Protein AF-A0A383CDB6-F1 (afdb_monomer_lite)

Foldseek 3Di:
DDDDLVLQQVVLVVCVVVPNDPPVPRDDDPPPDDADPVNVVVSVVVVVVVVVVVVVVVVVVVVVVVVVVVVVVVVVVVVVVVVVVVVVVVVVVVVVVVVVVVVVVVVPDDD

pLDDT: mean 70.38, std 12.72, range [47.5, 95.5]

Structure (mmCIF, N/CA/C/O backbone):
data_AF-A0A383CDB6-F1
#
_entry.id   AF-A0A383CDB6-F1
#
loop_
_atom_site.group_PDB
_atom_site.id
_atom_site.type_symbol
_atom_site.label_atom_id
_atom_site.label_alt_id
_atom_site.label_comp_id
_atom_site.label_asym_id
_atom_site.label_entity_id
_atom_site.label_seq_id
_atom_site.pdbx_PDB_ins_code
_atom_site.Cartn_x
_atom_site.Cartn_y
_atom_site.Cartn_z
_atom_site.occupancy
_atom_site.B_iso_or_equiv
_atom_site.auth_seq_id
_atom_site.auth_comp_id
_atom_site.auth_asym_id
_atom_site.auth_atom_id
_atom_site.pdbx_PDB_model_num
ATOM 1 N N . PRO A 1 1 ? -22.465 -7.487 1.114 1.00 51.22 1 PRO A N 1
ATOM 2 C CA . PRO A 1 1 ? -22.715 -7.580 2.574 1.00 51.22 1 PRO A CA 1
ATOM 3 C C . PRO A 1 1 ? -22.928 -6.178 3.152 1.00 51.22 1 PRO A C 1
ATOM 5 O O . PRO A 1 1 ? -22.075 -5.325 2.937 1.00 51.22 1 PRO A O 1
ATOM 8 N N . GLU A 1 2 ? -24.057 -5.917 3.811 1.00 69.06 2 GLU A N 1
ATOM 9 C CA . GLU A 1 2 ? -24.310 -4.614 4.444 1.00 69.06 2 GLU A CA 1
ATOM 10 C C . GLU A 1 2 ? -23.686 -4.580 5.844 1.00 69.06 2 GLU A C 1
ATOM 12 O O . GLU A 1 2 ? -23.972 -5.430 6.690 1.00 69.06 2 GLU A O 1
ATOM 17 N N . LEU A 1 3 ? -22.796 -3.613 6.079 1.00 69.50 3 LEU A N 1
ATOM 18 C CA . LEU A 1 3 ? -22.170 -3.397 7.383 1.00 69.50 3 LEU A CA 1
ATOM 19 C C . LEU A 1 3 ? -23.121 -2.639 8.313 1.00 69.50 3 LEU A C 1
ATOM 21 O O . LEU A 1 3 ? -23.879 -1.767 7.889 1.00 69.50 3 LEU A O 1
ATOM 25 N N . ARG A 1 4 ? -23.051 -2.942 9.613 1.00 77.88 4 ARG A N 1
ATOM 26 C CA . ARG A 1 4 ? -23.850 -2.241 10.627 1.00 77.88 4 ARG A CA 1
ATOM 27 C C . ARG A 1 4 ? -23.462 -0.750 10.660 1.00 77.88 4 ARG A C 1
ATOM 29 O O . ARG A 1 4 ? -22.267 -0.462 10.692 1.00 77.88 4 ARG A O 1
ATOM 36 N N . PRO A 1 5 ? -24.414 0.197 10.779 1.00 71.88 5 PRO A N 1
ATOM 37 C CA . PRO A 1 5 ? -24.129 1.641 10.749 1.00 71.88 5 PRO A CA 1
ATOM 38 C C . PRO A 1 5 ? -23.047 2.107 11.735 1.00 71.88 5 PRO A C 1
ATOM 40 O O . PRO A 1 5 ? -22.245 2.977 11.417 1.00 71.88 5 PRO A O 1
ATOM 43 N N . ARG A 1 6 ? -22.972 1.476 12.916 1.00 70.00 6 ARG A N 1
ATOM 44 C CA . ARG A 1 6 ? -21.929 1.745 13.920 1.00 70.00 6 ARG A CA 1
ATOM 45 C C . ARG A 1 6 ? -20.517 1.385 13.437 1.00 70.00 6 ARG A C 1
ATOM 47 O O . ARG A 1 6 ? -19.584 2.135 13.683 1.00 70.00 6 ARG A O 1
ATOM 54 N N . VAL A 1 7 ? -20.376 0.276 12.707 1.00 74.25 7 VAL A N 1
ATOM 55 C CA . VAL A 1 7 ? -19.092 -0.181 12.149 1.00 74.25 7 VAL A CA 1
ATOM 56 C C . VAL A 1 7 ? -18.639 0.776 11.052 1.00 74.25 7 VAL A C 1
ATOM 58 O O . VAL A 1 7 ? -17.475 1.159 11.008 1.00 74.25 7 VAL A O 1
ATOM 61 N N . VAL A 1 8 ? -19.580 1.225 10.219 1.00 75.56 8 VAL A N 1
ATOM 62 C CA . VAL A 1 8 ? -19.322 2.199 9.151 1.00 75.56 8 VAL A CA 1
ATOM 63 C C . VAL A 1 8 ? -18.860 3.542 9.724 1.00 75.56 8 VAL A C 1
ATOM 65 O O . VAL A 1 8 ? -17.865 4.093 9.264 1.00 75.56 8 VAL A O 1
ATOM 68 N N . ALA A 1 9 ? -19.525 4.047 10.764 1.00 74.12 9 ALA A N 1
ATOM 69 C CA . ALA A 1 9 ? -19.147 5.306 11.399 1.00 74.12 9 ALA A CA 1
ATOM 70 C C . ALA A 1 9 ? -17.783 5.228 12.112 1.00 74.12 9 ALA A C 1
ATOM 72 O O . ALA A 1 9 ? -16.950 6.113 11.933 1.00 74.12 9 ALA A O 1
ATOM 73 N N . CYS A 1 10 ? -17.502 4.151 12.858 1.00 73.44 10 CYS A N 1
ATOM 74 C CA . CYS A 1 10 ? -16.189 3.948 13.483 1.00 73.44 10 CYS A CA 1
ATOM 75 C C . CYS A 1 10 ? -15.066 3.793 12.446 1.00 73.44 10 CYS A C 1
ATOM 77 O O . CYS A 1 10 ? -13.994 4.367 12.622 1.00 73.44 10 CYS A O 1
ATOM 79 N N . GLY A 1 11 ? -15.315 3.068 11.350 1.00 76.00 11 GLY A N 1
ATOM 80 C CA . GLY A 1 11 ? -14.379 2.968 10.228 1.00 76.00 11 GLY A CA 1
ATOM 81 C C . GLY A 1 11 ? -14.109 4.322 9.569 1.00 76.00 11 GLY A C 1
ATOM 82 O O . GLY A 1 11 ? -12.959 4.641 9.282 1.00 76.00 11 GLY A O 1
ATOM 83 N N . GLY A 1 12 ? -15.143 5.155 9.413 1.00 73.00 12 GLY A N 1
ATOM 84 C CA . GLY A 1 12 ? -15.005 6.522 8.911 1.00 73.00 12 GLY A CA 1
ATOM 85 C C . GLY A 1 12 ? -14.113 7.399 9.796 1.00 73.00 12 GLY A C 1
ATOM 86 O O . GLY A 1 12 ? -13.232 8.077 9.278 1.00 73.00 12 GLY A O 1
ATOM 87 N N . ILE A 1 13 ? -14.273 7.336 11.124 1.00 72.50 13 ILE A N 1
ATOM 88 C CA . ILE A 1 13 ? -13.428 8.087 12.074 1.00 72.50 13 ILE A CA 1
ATOM 89 C C . ILE A 1 13 ? -11.954 7.673 11.951 1.00 72.50 13 ILE A C 1
ATOM 91 O O . ILE A 1 13 ? -11.076 8.530 11.892 1.00 72.50 13 ILE A O 1
ATOM 95 N N . VAL A 1 14 ? -11.673 6.370 11.866 1.00 71.50 14 VAL A N 1
ATOM 96 C CA . VAL A 1 14 ? -10.298 5.864 11.702 1.00 71.50 14 VAL A CA 1
ATOM 97 C C . VAL A 1 14 ? -9.705 6.284 10.355 1.00 71.50 14 VAL A C 1
ATOM 99 O O . VAL A 1 14 ? -8.550 6.697 10.300 1.00 71.50 14 VAL A O 1
ATOM 102 N N . GLY A 1 15 ? -10.488 6.223 9.276 1.00 69.75 15 GLY A N 1
ATOM 103 C CA . GLY A 1 15 ? -10.048 6.668 7.952 1.00 69.75 15 GLY A CA 1
ATOM 104 C C . GLY A 1 15 ? -9.689 8.156 7.902 1.00 69.75 15 GLY A C 1
ATOM 105 O O . GLY A 1 15 ? -8.774 8.529 7.175 1.00 69.75 15 GLY A O 1
ATOM 106 N N . VAL A 1 16 ? -10.348 8.998 8.704 1.00 70.81 16 VAL A N 1
ATOM 107 C CA . VAL A 1 16 ? -9.981 10.416 8.854 1.00 70.81 16 VAL A CA 1
ATOM 108 C C . VAL A 1 16 ? -8.671 10.595 9.605 1.00 70.81 16 VAL A C 1
ATOM 110 O O . VAL A 1 16 ? -7.818 11.351 9.150 1.00 70.81 16 VAL A O 1
ATOM 113 N N . GLU A 1 17 ? -8.490 9.895 10.725 1.00 65.44 17 GLU A N 1
ATOM 114 C CA . GLU A 1 17 ? -7.274 10.013 11.541 1.00 65.44 17 GLU A CA 1
ATOM 115 C C . GLU A 1 17 ? -6.020 9.560 10.776 1.00 65.44 17 GLU A C 1
ATOM 117 O O . GLU A 1 17 ? -4.937 10.111 10.946 1.00 65.44 17 GLU A O 1
ATOM 122 N N . LEU A 1 18 ? -6.177 8.581 9.883 1.00 73.25 18 LEU A N 1
ATOM 123 C CA . LEU A 1 18 ? -5.114 8.089 9.008 1.00 73.25 18 LEU A CA 1
ATOM 124 C C . LEU A 1 18 ? -4.935 8.924 7.723 1.00 73.25 18 LEU A C 1
ATOM 126 O O . LEU A 1 18 ? -4.045 8.632 6.930 1.00 73.25 18 LEU A O 1
ATOM 130 N N . GLY A 1 19 ? -5.760 9.953 7.504 1.00 70.25 19 GLY A N 1
ATOM 131 C CA . GLY A 1 19 ? -5.657 10.862 6.357 1.00 70.25 19 GLY A CA 1
ATOM 132 C C . GLY A 1 19 ? -6.264 10.350 5.044 1.00 70.25 19 GLY A C 1
ATOM 133 O O . GLY A 1 19 ? -6.118 11.009 4.018 1.00 70.25 19 GLY A O 1
ATOM 134 N N . PHE A 1 20 ? -6.972 9.217 5.056 1.00 70.56 20 PHE A N 1
ATOM 135 C CA . PHE A 1 20 ? -7.632 8.646 3.873 1.00 70.56 20 PHE A CA 1
ATOM 136 C C . PHE A 1 20 ? -8.988 9.292 3.555 1.00 70.56 20 PHE A C 1
ATOM 138 O O . PHE A 1 20 ? -9.474 9.191 2.430 1.00 70.56 20 PHE A O 1
ATOM 145 N N . LEU A 1 21 ? -9.620 9.936 4.539 1.00 66.62 21 LEU A N 1
ATOM 146 C CA . LEU A 1 21 ? -10.928 10.583 4.414 1.00 66.62 21 LEU A CA 1
ATOM 147 C C . LEU A 1 21 ? -10.892 11.992 5.010 1.00 66.62 21 LEU A C 1
ATOM 149 O O . LEU A 1 21 ? -10.146 12.268 5.948 1.00 66.62 21 LEU A O 1
ATOM 153 N N . SER A 1 22 ? -11.731 12.899 4.504 1.00 65.25 22 SER A N 1
ATOM 154 C CA . SER A 1 22 ? -11.916 14.205 5.137 1.00 65.25 22 SER A CA 1
ATOM 155 C C . SER A 1 22 ? -12.941 14.096 6.277 1.00 65.25 22 SER A C 1
ATOM 157 O O . SER A 1 22 ? -13.923 13.369 6.130 1.00 65.25 22 SER A O 1
ATOM 159 N N . PRO A 1 23 ? -12.803 14.848 7.388 1.00 60.47 23 PRO A N 1
ATOM 160 C CA . PRO A 1 23 ? -13.759 14.819 8.505 1.00 60.47 23 PRO A CA 1
ATOM 161 C C . PRO A 1 23 ? -15.230 15.030 8.110 1.00 60.47 23 PRO A C 1
ATOM 163 O O . PRO A 1 23 ? -16.134 14.541 8.780 1.00 60.47 23 PRO A O 1
ATOM 166 N N . LYS A 1 24 ? -15.472 15.746 7.007 1.00 70.75 24 LYS A N 1
ATOM 167 C CA . LYS A 1 24 ? -16.799 16.002 6.420 1.00 70.75 24 LYS A CA 1
ATOM 168 C C . LYS A 1 24 ? -17.428 14.789 5.721 1.00 70.75 24 LYS A C 1
ATOM 170 O O . LYS A 1 24 ? -18.633 14.795 5.497 1.00 70.75 24 LYS A O 1
ATOM 175 N N . ASP A 1 25 ? -16.625 13.782 5.384 1.00 67.88 25 ASP A N 1
ATOM 176 C CA . ASP A 1 25 ? -17.043 12.588 4.643 1.00 67.88 25 ASP A CA 1
ATOM 177 C C . ASP A 1 25 ? -17.384 11.420 5.589 1.00 67.88 25 ASP A C 1
ATOM 179 O O . ASP A 1 25 ? -17.843 10.366 5.146 1.00 67.88 25 ASP A O 1
ATOM 183 N N . VAL A 1 26 ? -17.192 11.597 6.904 1.00 63.53 26 VAL A N 1
ATOM 184 C CA . VAL A 1 26 ? -17.545 10.588 7.910 1.00 63.53 26 VAL A CA 1
ATOM 185 C C . VAL A 1 26 ? -19.052 10.591 8.135 1.00 63.53 26 VAL A C 1
ATOM 187 O O . VAL A 1 26 ? -19.612 11.621 8.524 1.00 63.53 26 VAL A O 1
ATOM 190 N N . PRO A 1 27 ? -19.729 9.444 7.963 1.00 63.28 27 PRO A N 1
ATOM 191 C CA . PRO A 1 27 ? -21.141 9.355 8.272 1.00 63.28 27 PRO A CA 1
ATOM 192 C C . PRO A 1 27 ? -21.360 9.582 9.778 1.00 63.28 27 PRO A C 1
ATOM 194 O O . PRO A 1 27 ? -20.719 8.917 10.599 1.00 63.28 27 PRO A O 1
ATOM 197 N N . PRO A 1 28 ? -22.256 10.508 10.164 1.00 59.47 28 PRO A N 1
ATOM 198 C CA . PRO A 1 28 ? -22.500 10.817 11.564 1.00 59.47 28 PRO A CA 1
ATOM 199 C C . PRO A 1 28 ? -23.061 9.598 12.300 1.00 59.47 28 PRO A C 1
ATOM 201 O O . PRO A 1 28 ? -23.921 8.877 11.787 1.00 59.47 28 PRO A O 1
ATOM 204 N N . LEU A 1 29 ? -22.587 9.384 13.530 1.00 61.00 29 LEU A N 1
ATOM 205 C CA . LEU A 1 29 ? -23.152 8.370 14.413 1.00 61.00 29 LEU A CA 1
ATOM 206 C C . LEU A 1 29 ? -24.622 8.717 14.705 1.00 61.00 29 LEU A C 1
ATOM 208 O O . LEU A 1 29 ? -24.906 9.854 15.093 1.00 61.00 29 LEU A O 1
ATOM 212 N N . PRO A 1 30 ? -25.560 7.764 14.563 1.00 59.31 30 PRO A N 1
ATOM 213 C CA . PRO A 1 30 ? -26.941 7.983 14.968 1.00 59.31 30 PRO A CA 1
ATOM 214 C C . PRO A 1 30 ? -27.001 8.373 16.450 1.00 59.31 30 PRO A C 1
ATOM 216 O O . PRO A 1 30 ? -26.416 7.696 17.302 1.00 59.31 30 PRO A O 1
ATOM 219 N N . SER A 1 31 ? -27.710 9.454 16.773 1.00 51.69 31 SER A N 1
ATOM 220 C CA . SER A 1 31 ? -27.956 9.857 18.158 1.00 51.69 31 SER A CA 1
ATOM 221 C C . SER A 1 31 ? -28.721 8.745 18.891 1.00 51.69 31 SER A C 1
ATOM 223 O O . SER A 1 31 ? -29.815 8.363 18.486 1.00 51.69 31 SER A O 1
ATOM 225 N N . GLY A 1 32 ? -28.131 8.193 19.958 1.00 57.09 32 GLY A N 1
ATOM 226 C CA . GLY A 1 32 ? -28.743 7.129 20.771 1.00 57.09 32 GLY A CA 1
ATOM 227 C C . GLY A 1 32 ? -27.939 5.829 20.900 1.00 57.09 32 GLY A C 1
ATOM 228 O O . GLY A 1 32 ? -28.408 4.897 21.545 1.00 57.09 32 GLY A O 1
ATOM 229 N N . VAL A 1 33 ? -26.733 5.740 20.331 1.00 56.34 33 VAL A N 1
ATOM 230 C CA . VAL A 1 33 ? -25.857 4.571 20.520 1.00 56.34 33 VAL A CA 1
ATOM 231 C C . VAL A 1 33 ? -25.038 4.730 21.809 1.00 56.34 33 VAL A C 1
ATOM 233 O O . VAL A 1 33 ? -23.986 5.361 21.809 1.00 56.34 33 VAL A O 1
ATOM 236 N N . SER A 1 34 ? -25.515 4.152 22.913 1.00 54.81 34 SER A N 1
ATOM 237 C CA . SER A 1 34 ? -24.689 3.8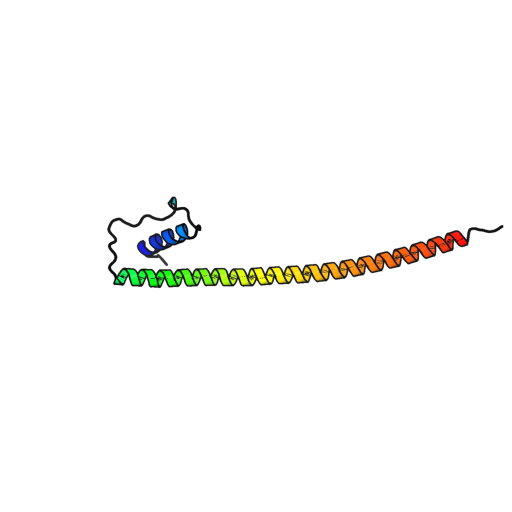46 24.089 1.00 54.81 34 SER A CA 1
ATOM 238 C C . SER A 1 34 ? -24.145 2.425 23.942 1.00 54.81 34 SER A C 1
ATOM 240 O O . SER A 1 34 ? -24.941 1.490 23.877 1.00 54.81 34 SER A O 1
ATOM 242 N N . LEU A 1 35 ? -22.826 2.255 23.859 1.00 55.53 35 LEU A N 1
ATOM 243 C CA . LEU A 1 35 ? -22.196 0.932 23.779 1.00 55.53 35 LEU A CA 1
ATOM 244 C C . LEU A 1 35 ? -21.900 0.416 25.192 1.00 55.53 35 LEU A C 1
ATOM 246 O O . LEU A 1 35 ? -21.312 1.145 25.991 1.00 55.53 35 LEU A O 1
ATOM 250 N N . SER A 1 36 ? -22.278 -0.826 25.504 1.00 59.53 36 SER A N 1
ATOM 251 C CA . SER A 1 36 ? -21.784 -1.507 26.711 1.00 59.53 36 SER A CA 1
ATOM 252 C C . SER A 1 36 ? -20.314 -1.919 26.547 1.00 59.53 36 SER A C 1
ATOM 254 O O . SER A 1 36 ? -19.842 -2.069 25.423 1.00 59.53 36 SER A O 1
ATOM 256 N N . GLU A 1 37 ? -19.582 -2.158 27.643 1.00 51.22 37 GLU A N 1
ATOM 257 C CA . GLU A 1 37 ? -18.168 -2.604 27.596 1.00 51.22 37 GLU A CA 1
ATOM 258 C C . GLU A 1 37 ? -17.951 -3.809 26.663 1.00 51.22 37 GLU A C 1
ATOM 260 O O . GLU A 1 37 ? -17.035 -3.825 25.847 1.00 51.22 37 GLU A O 1
ATOM 265 N N . THR A 1 38 ? -18.868 -4.775 26.688 1.00 58.09 38 THR A N 1
ATOM 266 C CA . THR A 1 38 ? -18.862 -5.938 25.790 1.00 58.09 38 THR A CA 1
ATOM 267 C C . THR A 1 38 ? -19.062 -5.593 24.312 1.00 58.09 38 THR A C 1
ATOM 269 O O . THR A 1 38 ? -18.492 -6.251 23.442 1.00 58.09 38 THR A O 1
ATOM 272 N N . GLU A 1 39 ? -19.862 -4.575 23.995 1.00 55.28 39 GLU A N 1
ATOM 273 C CA . GLU A 1 39 ? -20.032 -4.110 22.616 1.00 55.28 39 GLU A CA 1
ATOM 274 C C . GLU A 1 39 ? -18.806 -3.327 22.134 1.00 55.28 39 GLU A C 1
ATOM 276 O O . GLU A 1 39 ? -18.476 -3.386 20.950 1.00 55.28 39 GLU A O 1
ATOM 281 N N . ILE A 1 40 ? -18.108 -2.637 23.041 1.00 55.66 40 ILE A N 1
ATOM 282 C CA . ILE A 1 40 ? -16.846 -1.948 22.746 1.00 55.66 40 ILE A CA 1
ATOM 283 C C . ILE A 1 40 ? -15.776 -2.970 22.355 1.00 55.66 40 ILE A C 1
ATOM 285 O O . ILE A 1 40 ? -15.133 -2.809 21.318 1.00 55.66 40 ILE A O 1
ATOM 289 N N . ASP A 1 41 ? -15.633 -4.058 23.111 1.00 57.09 41 ASP A N 1
ATOM 290 C CA . ASP A 1 41 ? -14.653 -5.107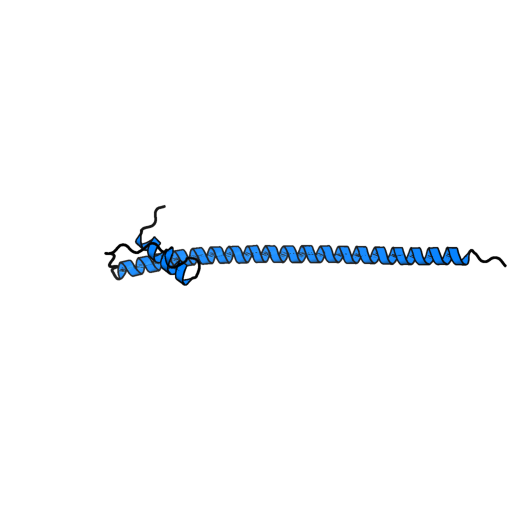 22.810 1.00 57.09 41 ASP A CA 1
ATOM 291 C C . ASP A 1 41 ? -14.906 -5.784 21.456 1.00 57.09 41 ASP A C 1
ATOM 293 O O . ASP A 1 41 ? -13.964 -6.042 20.699 1.00 57.09 41 ASP A O 1
ATOM 297 N N . ALA A 1 42 ? -16.175 -6.015 21.105 1.00 67.12 42 ALA A N 1
ATOM 298 C CA . ALA A 1 42 ? -16.553 -6.547 19.797 1.00 67.12 42 ALA A CA 1
ATOM 299 C C . ALA A 1 42 ? -16.164 -5.589 18.658 1.00 67.12 42 ALA A C 1
ATOM 301 O O . ALA A 1 42 ? -15.582 -6.011 17.657 1.00 67.12 42 ALA A O 1
ATOM 302 N N . VAL A 1 43 ? -16.402 -4.286 18.838 1.00 63.34 43 VAL A N 1
ATOM 303 C CA . VAL A 1 43 ? -16.008 -3.252 17.869 1.00 63.34 43 VAL A CA 1
ATOM 304 C C . VAL A 1 43 ? -14.485 -3.175 17.732 1.00 63.34 43 VAL A C 1
ATOM 306 O O . VAL A 1 43 ? -13.971 -3.088 16.618 1.00 63.34 43 VAL A O 1
ATOM 309 N N . VAL A 1 44 ? -13.739 -3.269 18.835 1.00 69.25 44 VAL A N 1
ATOM 310 C CA . VAL A 1 44 ? -12.268 -3.284 18.816 1.00 69.25 44 VAL A CA 1
ATOM 311 C C . VAL A 1 44 ? -11.732 -4.527 18.098 1.00 69.25 44 VAL A C 1
ATOM 313 O O . VAL A 1 44 ? -10.766 -4.429 17.338 1.00 69.25 44 VAL A O 1
ATOM 316 N N . ALA A 1 45 ? -12.341 -5.696 18.297 1.00 70.06 45 ALA A N 1
ATOM 317 C CA . ALA A 1 45 ? -11.952 -6.931 17.617 1.00 70.06 45 ALA A CA 1
ATOM 318 C C . ALA A 1 45 ? -12.192 -6.866 16.097 1.00 70.06 45 ALA A C 1
ATOM 320 O O . ALA A 1 45 ? -11.322 -7.265 15.312 1.00 70.06 45 ALA A O 1
ATOM 321 N N . GLU A 1 46 ? -13.330 -6.314 15.673 1.00 70.94 46 GLU A N 1
ATOM 322 C CA . GLU A 1 46 ? -13.642 -6.086 14.260 1.00 70.94 46 GLU A CA 1
ATOM 323 C C . GLU A 1 46 ? -12.696 -5.049 13.640 1.00 70.94 46 GLU A C 1
ATOM 325 O O . GLU A 1 46 ? -12.088 -5.325 12.605 1.00 70.94 46 GLU A O 1
ATOM 330 N N . LEU A 1 47 ? -12.448 -3.917 14.311 1.00 66.25 47 LEU A N 1
ATOM 331 C CA . LEU A 1 47 ? -11.486 -2.904 13.855 1.00 66.25 47 LEU A CA 1
ATOM 332 C C . LEU A 1 47 ? -10.072 -3.478 13.702 1.00 66.25 47 LEU A C 1
ATOM 334 O O . LEU A 1 47 ? -9.413 -3.232 12.696 1.00 66.25 47 LEU A O 1
ATOM 338 N N . ARG A 1 48 ? -9.606 -4.305 14.645 1.00 70.12 48 ARG A N 1
ATOM 339 C CA . ARG A 1 48 ? -8.306 -4.995 14.536 1.00 70.12 48 ARG A CA 1
ATOM 340 C C . ARG A 1 48 ? -8.244 -5.970 13.364 1.00 70.12 48 ARG A C 1
ATOM 342 O O . ARG A 1 48 ? -7.158 -6.249 12.859 1.00 70.12 48 ARG A O 1
ATOM 349 N N . THR A 1 49 ? -9.379 -6.528 12.960 1.00 71.62 49 THR A N 1
ATOM 350 C CA . THR A 1 49 ? -9.470 -7.415 11.797 1.00 71.62 49 THR A CA 1
ATOM 351 C C . THR A 1 49 ? -9.387 -6.610 10.508 1.00 71.62 49 THR A C 1
ATOM 353 O O . THR A 1 49 ? -8.569 -6.940 9.655 1.00 71.62 49 THR A O 1
ATOM 356 N N . VAL A 1 50 ? -10.125 -5.501 10.424 1.00 68.06 50 VAL A N 1
ATOM 357 C CA . VAL A 1 50 ? -10.072 -4.569 9.290 1.00 68.06 50 VAL A CA 1
ATOM 358 C C . VAL A 1 50 ? -8.659 -4.004 9.121 1.00 68.06 50 VAL A C 1
ATOM 360 O O . VAL A 1 50 ? -8.077 -4.137 8.053 1.00 68.06 50 VAL A O 1
ATOM 363 N N . VAL A 1 51 ? -8.034 -3.491 10.185 1.00 70.31 51 VAL A N 1
ATOM 364 C CA . VAL A 1 51 ? -6.650 -2.978 10.136 1.00 70.31 51 VAL A CA 1
ATOM 365 C C . VAL A 1 51 ? -5.655 -4.045 9.668 1.00 70.31 51 VAL A C 1
ATOM 367 O O . VAL A 1 51 ? -4.721 -3.734 8.935 1.00 70.31 51 VAL A O 1
ATOM 370 N N . ARG A 1 52 ? -5.836 -5.313 10.062 1.00 70.06 52 ARG A N 1
ATOM 371 C CA . ARG A 1 52 ? -4.985 -6.413 9.579 1.00 70.06 52 ARG A CA 1
ATOM 372 C C . ARG A 1 52 ? -5.149 -6.668 8.089 1.00 70.06 52 ARG A C 1
ATOM 374 O O . ARG A 1 52 ? -4.153 -6.931 7.431 1.00 70.06 52 ARG A O 1
ATOM 381 N N . GLN A 1 53 ? -6.377 -6.601 7.585 1.00 68.88 53 GLN A N 1
ATOM 382 C CA . GLN A 1 53 ? -6.655 -6.776 6.163 1.00 68.88 53 GLN A CA 1
ATOM 383 C C . GLN A 1 53 ? -6.041 -5.640 5.342 1.00 68.88 53 GLN A C 1
ATOM 385 O O . GLN A 1 53 ? -5.401 -5.924 4.341 1.00 68.88 53 GLN A O 1
ATOM 390 N N . PHE A 1 54 ? -6.134 -4.390 5.806 1.00 63.44 54 PHE A N 1
ATOM 391 C CA . PHE A 1 54 ? -5.478 -3.251 5.150 1.00 63.44 54 PHE A CA 1
ATOM 392 C C . PHE A 1 54 ? -3.950 -3.389 5.129 1.00 63.44 54 PHE A C 1
ATOM 394 O O . PHE A 1 54 ? -3.355 -3.325 4.064 1.00 63.44 54 PHE A O 1
ATOM 401 N N . LYS A 1 55 ? -3.317 -3.735 6.259 1.00 62.66 55 LYS A N 1
ATOM 402 C CA . LYS A 1 55 ? -1.862 -3.986 6.298 1.00 62.66 55 LYS A CA 1
ATOM 403 C C . LYS A 1 55 ? -1.404 -5.138 5.401 1.00 62.66 55 LYS A C 1
ATOM 405 O O . LYS A 1 55 ? -0.261 -5.156 4.966 1.00 62.66 55 LYS A O 1
ATOM 410 N N . GLN A 1 56 ? -2.257 -6.138 5.184 1.00 59.25 56 GLN A N 1
ATOM 411 C CA . GLN A 1 56 ? -1.959 -7.234 4.262 1.00 59.25 56 GLN A CA 1
ATOM 412 C C . GLN A 1 56 ? -2.061 -6.806 2.797 1.00 59.25 56 GLN A C 1
ATOM 414 O O . GLN A 1 56 ? -1.364 -7.384 1.972 1.00 59.25 56 GLN A O 1
ATOM 419 N N . VAL A 1 57 ? -2.902 -5.817 2.486 1.00 56.38 57 VAL A N 1
ATOM 420 C CA . VAL A 1 57 ? -2.964 -5.200 1.156 1.00 56.38 57 VAL A CA 1
ATOM 421 C C . VAL A 1 57 ? -1.718 -4.343 0.924 1.00 56.38 57 VAL A C 1
ATOM 423 O O . VAL A 1 57 ? -1.061 -4.544 -0.089 1.00 56.38 57 VAL A O 1
ATOM 426 N N . ASP A 1 58 ? -1.320 -3.512 1.892 1.00 53.81 58 ASP A N 1
ATOM 427 C CA . ASP A 1 58 ? -0.100 -2.689 1.790 1.00 53.81 58 ASP A CA 1
ATOM 428 C C . ASP A 1 58 ? 1.167 -3.555 1.645 1.00 53.81 58 ASP A C 1
ATOM 430 O O . ASP A 1 58 ? 2.030 -3.283 0.820 1.00 53.81 58 ASP A O 1
ATOM 434 N N . ALA A 1 59 ? 1.256 -4.663 2.392 1.00 54.38 59 ALA A N 1
ATOM 435 C CA . ALA A 1 59 ? 2.373 -5.602 2.279 1.00 54.38 59 ALA A CA 1
ATOM 436 C C . ALA A 1 59 ? 2.392 -6.380 0.950 1.00 54.38 59 ALA A C 1
ATOM 438 O O . ALA A 1 59 ? 3.436 -6.905 0.575 1.00 54.38 59 ALA A O 1
ATOM 439 N N . PHE A 1 60 ? 1.252 -6.509 0.266 1.00 52.69 60 PHE A N 1
ATOM 440 C CA . PHE A 1 60 ? 1.188 -7.106 -1.069 1.00 52.69 60 PHE A CA 1
ATOM 441 C C . PHE A 1 60 ? 1.641 -6.094 -2.133 1.00 52.69 60 PHE A C 1
ATOM 443 O O . PHE A 1 60 ? 2.391 -6.464 -3.035 1.00 52.69 60 PHE A O 1
ATOM 450 N N . ASP A 1 61 ? 1.259 -4.825 -1.974 1.00 54.47 61 ASP A N 1
ATOM 451 C CA . ASP A 1 61 ? 1.635 -3.717 -2.861 1.00 54.47 61 ASP A CA 1
ATOM 452 C C . ASP A 1 61 ? 3.145 -3.428 -2.792 1.00 54.47 61 ASP A C 1
ATOM 454 O O . ASP A 1 61 ? 3.825 -3.466 -3.813 1.00 54.47 61 ASP A O 1
ATOM 458 N N . GLU A 1 62 ? 3.719 -3.329 -1.584 1.00 55.47 62 GLU A N 1
ATOM 459 C CA . GLU A 1 62 ? 5.171 -3.157 -1.391 1.00 55.47 62 GLU A CA 1
ATOM 460 C C . GLU A 1 62 ? 5.990 -4.301 -2.021 1.00 55.47 62 GLU A C 1
ATOM 462 O O . GLU A 1 62 ? 7.101 -4.086 -2.506 1.00 55.47 62 GLU A O 1
ATOM 467 N N . THR A 1 63 ? 5.469 -5.535 -2.033 1.00 59.03 63 THR A N 1
ATOM 468 C CA . THR A 1 63 ? 6.183 -6.678 -2.630 1.00 59.03 63 THR A CA 1
ATOM 469 C C . THR A 1 63 ? 6.128 -6.719 -4.151 1.00 59.03 63 THR A C 1
ATOM 471 O O . THR A 1 63 ? 7.059 -7.239 -4.772 1.00 59.03 63 THR A O 1
ATOM 474 N N . GLU A 1 64 ? 5.059 -6.204 -4.754 1.00 58.31 64 GLU A N 1
ATOM 475 C CA . GLU A 1 64 ? 4.925 -6.148 -6.208 1.00 58.31 64 GLU A CA 1
ATOM 476 C C . GLU A 1 64 ? 5.631 -4.905 -6.768 1.00 58.31 64 GLU A C 1
ATOM 478 O O . GLU A 1 64 ? 6.373 -5.049 -7.738 1.00 58.31 64 GLU A O 1
ATOM 483 N N . GLU A 1 65 ? 5.558 -3.749 -6.095 1.00 58.19 65 GLU A N 1
ATOM 484 C CA . GLU A 1 65 ? 6.371 -2.567 -6.426 1.00 58.19 65 GLU A CA 1
ATOM 485 C C . GLU A 1 65 ? 7.873 -2.882 -6.335 1.00 58.19 65 GLU A C 1
ATOM 487 O O . GLU A 1 65 ? 8.623 -2.618 -7.274 1.00 58.19 65 GLU A O 1
ATOM 492 N N . ALA A 1 66 ? 8.325 -3.552 -5.266 1.00 59.38 66 ALA A N 1
ATOM 493 C CA . ALA A 1 66 ? 9.729 -3.948 -5.131 1.00 59.38 66 ALA A CA 1
ATOM 494 C C . ALA A 1 66 ? 10.185 -4.942 -6.217 1.00 59.38 66 ALA A C 1
ATOM 496 O O . ALA A 1 66 ? 11.343 -4.925 -6.638 1.00 59.38 66 ALA A O 1
ATOM 497 N N . LYS A 1 67 ? 9.297 -5.821 -6.696 1.00 58.38 67 LYS A N 1
ATOM 498 C CA . LYS A 1 67 ? 9.584 -6.709 -7.835 1.00 58.38 67 LYS A CA 1
ATOM 499 C C . LYS A 1 67 ? 9.662 -5.948 -9.151 1.00 58.38 67 LYS A C 1
ATOM 501 O O . LYS A 1 67 ? 10.516 -6.269 -9.977 1.00 58.38 67 LYS A O 1
ATOM 506 N N . GLU A 1 68 ? 8.771 -4.986 -9.360 1.00 59.56 68 GLU A N 1
ATOM 507 C CA . GLU A 1 68 ? 8.745 -4.172 -10.570 1.00 59.56 68 GLU A CA 1
ATOM 508 C C . GLU A 1 68 ? 9.997 -3.286 -10.654 1.00 59.56 68 GLU A C 1
ATOM 510 O O . GLU A 1 68 ? 10.662 -3.269 -11.691 1.00 59.56 68 GLU A O 1
ATOM 515 N N . GLU A 1 69 ? 10.416 -2.669 -9.545 1.00 59.12 69 GLU A N 1
ATOM 516 C CA . GLU A 1 69 ? 11.680 -1.926 -9.458 1.00 59.12 69 GLU A CA 1
ATOM 517 C C . GLU A 1 69 ? 12.907 -2.805 -9.753 1.00 59.12 69 GLU A C 1
ATOM 519 O O . GLU A 1 69 ? 13.796 -2.396 -10.506 1.00 59.12 69 GLU A O 1
ATOM 524 N N . LEU A 1 70 ? 12.955 -4.031 -9.214 1.00 63.56 70 LEU A N 1
ATOM 525 C CA . LEU A 1 70 ? 14.040 -4.980 -9.494 1.00 63.56 70 LEU A CA 1
ATOM 526 C C . LEU A 1 70 ? 14.106 -5.358 -10.981 1.00 63.56 70 LEU A C 1
ATOM 528 O O . LEU A 1 70 ? 15.196 -5.401 -11.554 1.00 63.56 70 LEU A O 1
ATOM 532 N N . HIS A 1 71 ? 12.956 -5.581 -11.620 1.00 63.50 71 HIS A N 1
ATOM 533 C CA . HIS A 1 71 ? 12.878 -5.926 -13.040 1.00 63.50 71 HIS A CA 1
ATOM 534 C C . HIS A 1 71 ? 13.289 -4.755 -13.951 1.00 63.50 71 HIS A C 1
ATOM 536 O O . HIS A 1 71 ? 13.978 -4.953 -14.954 1.00 63.50 71 HIS A O 1
ATOM 542 N N . ILE A 1 72 ? 12.939 -3.517 -13.583 1.00 69.56 72 ILE A N 1
ATOM 543 C CA . ILE A 1 72 ? 13.404 -2.311 -14.285 1.00 69.56 72 ILE A CA 1
ATOM 544 C C . ILE A 1 72 ? 14.929 -2.175 -14.160 1.00 69.56 72 ILE A C 1
ATOM 546 O O . ILE A 1 72 ? 15.600 -1.882 -15.150 1.00 69.56 72 ILE A O 1
ATOM 550 N N . GLY A 1 73 ? 15.492 -2.425 -12.974 1.00 70.69 73 GLY A N 1
ATOM 551 C CA . GLY A 1 73 ? 16.938 -2.387 -12.742 1.00 70.69 73 GLY A CA 1
ATOM 552 C C . GLY A 1 73 ? 17.721 -3.374 -13.614 1.00 70.69 73 GLY A C 1
ATOM 553 O O . GLY A 1 73 ? 18.737 -2.996 -14.201 1.00 70.69 73 GLY A O 1
ATOM 554 N N . GLU A 1 74 ? 17.228 -4.608 -13.749 1.00 68.06 74 GLU A N 1
ATOM 555 C CA . GLU A 1 74 ? 17.809 -5.638 -14.622 1.00 68.06 74 GLU A CA 1
ATOM 556 C C . GLU A 1 74 ? 17.739 -5.227 -16.102 1.00 68.06 74 GLU A C 1
ATOM 558 O O . GLU A 1 74 ? 18.761 -5.200 -16.787 1.00 68.06 74 GLU A O 1
ATOM 563 N N . SER A 1 75 ? 16.573 -4.770 -16.574 1.00 76.06 75 SER A N 1
ATOM 564 C CA . SER A 1 75 ? 16.410 -4.316 -17.961 1.00 76.06 75 SER A CA 1
ATOM 565 C C . SER A 1 75 ? 17.308 -3.121 -18.313 1.00 76.06 75 SER A C 1
ATOM 567 O O . SER A 1 75 ? 17.794 -3.030 -19.443 1.00 76.06 75 SER A O 1
ATOM 569 N N . VAL A 1 76 ? 17.539 -2.201 -17.371 1.00 80.75 76 VAL A N 1
ATOM 570 C CA . VAL A 1 76 ? 18.441 -1.054 -17.565 1.00 80.75 76 VAL A CA 1
ATOM 571 C C . VAL A 1 76 ? 19.906 -1.499 -17.599 1.00 80.75 76 VAL A C 1
ATOM 573 O O . VAL A 1 76 ? 20.683 -0.962 -18.393 1.00 80.75 76 VAL A O 1
ATOM 576 N N . ALA A 1 77 ? 20.296 -2.474 -16.775 1.00 80.19 77 ALA A N 1
ATOM 577 C CA . ALA A 1 77 ? 21.650 -3.023 -16.774 1.00 80.19 77 ALA A CA 1
ATOM 578 C C . ALA A 1 77 ? 21.984 -3.714 -18.107 1.00 80.19 77 ALA A C 1
ATOM 580 O O . ALA A 1 77 ? 23.031 -3.424 -18.693 1.00 80.19 77 ALA A O 1
ATOM 581 N N . ASP A 1 78 ? 21.065 -4.531 -18.624 1.00 83.62 78 ASP A N 1
ATOM 582 C CA . ASP A 1 78 ? 21.217 -5.222 -19.908 1.00 83.62 78 ASP A CA 1
ATOM 583 C C . ASP A 1 78 ? 21.297 -4.234 -21.080 1.00 83.62 78 ASP A C 1
ATOM 585 O O . ASP A 1 78 ? 22.207 -4.304 -21.913 1.00 83.62 78 ASP A O 1
ATOM 589 N N . ALA A 1 79 ? 20.404 -3.238 -21.109 1.00 87.06 79 ALA A N 1
ATOM 590 C CA . ALA A 1 79 ? 20.414 -2.200 -22.138 1.00 87.06 79 ALA A CA 1
ATOM 591 C C . ALA A 1 79 ? 21.719 -1.380 -22.132 1.00 87.06 79 A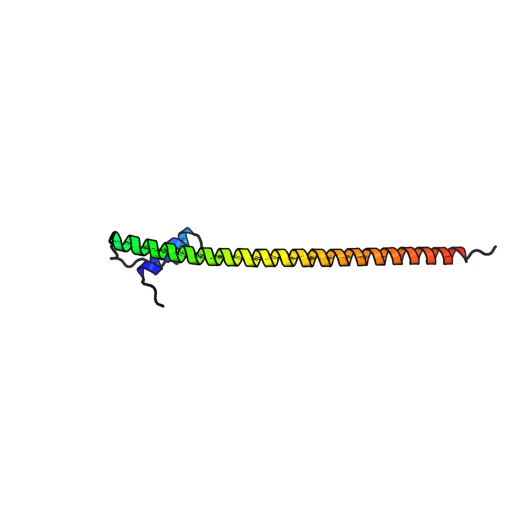LA A C 1
ATOM 593 O O . ALA A 1 79 ? 22.230 -0.995 -23.188 1.00 87.06 79 ALA A O 1
ATOM 594 N N . ASN A 1 80 ? 22.287 -1.119 -20.952 1.00 89.38 80 ASN A N 1
ATOM 595 C CA . ASN A 1 80 ? 23.571 -0.439 -20.821 1.00 89.38 80 ASN A CA 1
ATOM 596 C C . ASN A 1 80 ? 24.734 -1.307 -21.331 1.00 89.38 80 ASN A C 1
ATOM 598 O O . ASN A 1 80 ? 25.626 -0.798 -22.015 1.00 89.38 80 ASN A O 1
ATOM 602 N N . GLU A 1 81 ? 24.728 -2.613 -21.056 1.00 89.88 81 GLU A N 1
ATOM 603 C CA . GLU A 1 81 ? 25.757 -3.523 -21.566 1.00 89.88 81 GLU A CA 1
ATOM 604 C C . GLU A 1 81 ? 25.743 -3.589 -23.103 1.00 89.88 81 GLU A C 1
ATOM 606 O O . GLU A 1 81 ? 26.795 -3.501 -23.750 1.00 89.88 81 GLU A O 1
ATOM 611 N N . ASP A 1 82 ? 24.557 -3.642 -23.708 1.00 88.00 82 ASP A N 1
ATOM 612 C CA . ASP A 1 82 ? 24.397 -3.606 -25.163 1.00 88.00 82 ASP A CA 1
ATOM 613 C C . ASP A 1 82 ? 24.867 -2.285 -25.777 1.00 88.00 82 ASP A C 1
ATOM 615 O O . ASP A 1 82 ? 25.534 -2.283 -26.821 1.00 88.00 82 ASP A O 1
ATOM 619 N N . LEU A 1 83 ? 24.619 -1.162 -25.101 1.00 91.00 83 LEU A N 1
ATOM 620 C CA . LEU A 1 83 ? 25.116 0.147 -25.516 1.00 91.00 83 LEU A CA 1
ATOM 621 C C . LEU A 1 83 ? 26.649 0.209 -25.464 1.00 91.00 83 LEU A C 1
ATOM 623 O O . LEU A 1 83 ? 27.282 0.697 -26.406 1.00 91.00 83 LEU A O 1
ATOM 627 N N . ILE A 1 84 ? 27.272 -0.333 -24.414 1.00 92.50 84 ILE A N 1
ATOM 628 C CA . ILE A 1 84 ? 28.736 -0.416 -24.290 1.00 92.50 84 ILE A CA 1
ATOM 629 C C . ILE A 1 84 ? 29.327 -1.265 -25.423 1.00 92.50 84 ILE A C 1
ATOM 631 O O . ILE A 1 84 ? 30.300 -0.849 -26.063 1.00 92.50 84 ILE A O 1
ATOM 635 N N . ARG A 1 85 ? 28.724 -2.421 -25.735 1.00 91.88 85 ARG A N 1
ATOM 636 C CA . ARG A 1 85 ? 29.147 -3.275 -26.858 1.00 91.88 85 ARG A CA 1
ATOM 637 C C . ARG A 1 85 ? 29.017 -2.555 -28.198 1.00 91.88 85 ARG A C 1
ATOM 639 O O . ARG A 1 85 ? 29.937 -2.622 -29.015 1.00 91.88 85 ARG A O 1
ATOM 646 N N . ALA A 1 86 ? 27.908 -1.854 -28.430 1.00 93.31 86 ALA A N 1
ATOM 647 C CA . ALA A 1 86 ? 27.693 -1.077 -29.648 1.00 93.31 86 ALA A CA 1
ATOM 648 C C . ALA A 1 86 ? 28.738 0.040 -29.794 1.00 93.31 86 ALA A C 1
ATOM 650 O O . ALA A 1 86 ? 29.359 0.173 -30.850 1.00 93.31 86 ALA A O 1
ATOM 651 N N . ARG A 1 87 ? 29.013 0.780 -28.714 1.00 93.62 87 ARG A N 1
ATOM 652 C CA . ARG A 1 87 ? 30.035 1.834 -28.685 1.00 93.62 87 ARG A CA 1
ATOM 653 C C . ARG A 1 87 ? 31.437 1.293 -28.968 1.00 93.62 87 ARG A C 1
ATOM 655 O O . ARG A 1 87 ? 32.189 1.921 -29.705 1.00 93.62 87 ARG A O 1
ATOM 662 N N . SER A 1 88 ? 31.782 0.124 -28.427 1.00 93.06 88 SER A N 1
ATOM 663 C CA . SER A 1 88 ? 33.070 -0.530 -28.691 1.00 93.06 88 SER A CA 1
ATOM 664 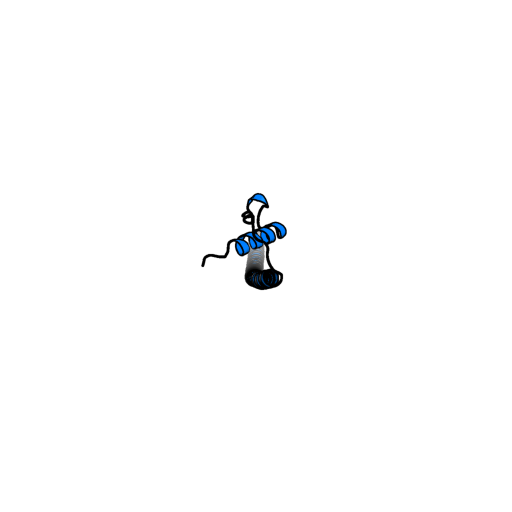C C . SER A 1 88 ? 33.226 -0.930 -30.163 1.00 93.06 88 SER A C 1
ATOM 666 O O . SER A 1 88 ? 34.269 -0.667 -30.761 1.00 93.06 88 SER A O 1
ATOM 668 N N . LYS A 1 89 ? 32.176 -1.495 -30.776 1.00 95.50 89 LYS A N 1
ATOM 669 C CA . LYS A 1 89 ? 32.174 -1.846 -32.206 1.00 95.50 89 LYS A CA 1
ATOM 670 C C . LYS A 1 89 ? 32.315 -0.617 -33.102 1.00 95.50 89 LYS A C 1
ATOM 672 O O . LYS A 1 89 ? 33.090 -0.665 -34.053 1.00 95.50 89 LYS A O 1
ATOM 677 N N . LEU A 1 90 ? 31.608 0.470 -32.786 1.00 93.25 90 LEU A N 1
ATOM 678 C CA . LEU A 1 90 ? 31.728 1.737 -33.513 1.00 93.25 90 LEU A CA 1
ATOM 679 C C . LEU A 1 90 ? 33.143 2.308 -33.408 1.00 93.25 90 LEU A C 1
ATOM 681 O O . LEU A 1 90 ? 33.743 2.609 -34.431 1.00 93.25 90 LEU A O 1
ATOM 685 N N . GLY A 1 91 ? 33.729 2.341 -32.208 1.00 91.75 91 GLY A N 1
ATOM 686 C CA . GLY A 1 91 ? 35.112 2.797 -32.038 1.00 91.75 91 GLY A CA 1
ATOM 687 C C . GLY A 1 91 ? 36.132 1.941 -32.800 1.00 91.75 91 GLY A C 1
ATOM 688 O O . GLY A 1 91 ? 37.113 2.458 -33.336 1.00 91.75 91 GLY A O 1
ATOM 689 N N . HIS A 1 92 ? 35.897 0.629 -32.903 1.00 92.94 92 HIS A N 1
ATOM 690 C CA . HIS A 1 92 ? 36.733 -0.246 -33.723 1.00 92.94 92 HIS A CA 1
ATOM 691 C C . HIS A 1 92 ? 36.588 0.057 -35.219 1.00 92.94 92 HIS A C 1
ATOM 693 O O . HIS A 1 92 ? 37.594 0.138 -35.921 1.00 92.94 92 HIS A O 1
ATOM 699 N N . ALA A 1 93 ? 35.358 0.261 -35.698 1.00 92.62 93 ALA A N 1
ATOM 700 C CA . ALA A 1 93 ? 35.097 0.646 -37.080 1.00 92.62 93 ALA A CA 1
ATOM 701 C C . ALA A 1 93 ? 35.750 1.994 -37.426 1.00 92.62 93 ALA A C 1
ATOM 703 O O . ALA A 1 93 ? 36.434 2.078 -38.442 1.00 92.62 93 ALA A O 1
ATOM 704 N N . ASP A 1 94 ? 35.636 2.997 -36.553 1.00 91.38 94 ASP A N 1
ATOM 705 C CA . ASP A 1 94 ? 36.277 4.307 -36.725 1.00 91.38 94 ASP A CA 1
ATOM 706 C C . ASP A 1 94 ? 37.801 4.179 -36.829 1.00 91.38 94 ASP A C 1
ATOM 708 O O . ASP A 1 94 ? 38.417 4.757 -37.720 1.00 91.38 94 ASP A O 1
ATOM 712 N N . THR A 1 95 ? 38.411 3.336 -35.990 1.00 92.81 95 THR A N 1
ATOM 713 C CA . THR A 1 95 ? 39.859 3.074 -36.046 1.00 92.81 95 THR A CA 1
ATOM 714 C C . THR A 1 95 ? 40.276 2.438 -37.378 1.00 92.81 95 THR A C 1
ATOM 716 O O . THR A 1 95 ? 41.345 2.735 -37.912 1.00 92.81 95 THR A O 1
ATOM 719 N N . LEU A 1 96 ? 39.465 1.526 -37.922 1.00 92.06 96 LEU A N 1
ATOM 720 C CA . LEU A 1 96 ? 39.733 0.902 -39.221 1.00 92.06 96 LEU A CA 1
ATOM 721 C C . LEU A 1 96 ? 39.551 1.895 -40.374 1.00 92.06 96 LEU A C 1
ATOM 723 O O . LEU A 1 96 ? 40.349 1.883 -41.309 1.00 92.06 96 LEU A O 1
ATOM 727 N N . LEU A 1 97 ? 38.537 2.759 -40.298 1.00 90.31 97 LEU A N 1
ATOM 728 C CA . LEU A 1 97 ? 38.299 3.822 -41.273 1.00 90.31 97 LEU A CA 1
ATOM 729 C C . LEU A 1 97 ? 39.441 4.841 -41.282 1.00 90.31 97 LEU A C 1
ATOM 731 O O . LEU A 1 97 ? 39.891 5.235 -42.353 1.00 90.31 97 LEU A O 1
ATOM 735 N N . GLU A 1 98 ? 39.953 5.221 -40.113 1.00 91.94 98 GLU A N 1
ATOM 736 C CA . GLU A 1 98 ? 41.107 6.112 -39.998 1.00 91.94 98 GLU A CA 1
ATOM 737 C C . GLU A 1 98 ? 42.369 5.477 -40.594 1.00 91.94 98 GLU A C 1
ATOM 739 O O . GLU A 1 98 ? 43.062 6.115 -41.381 1.00 91.94 98 GLU A O 1
ATOM 744 N N . LYS A 1 99 ? 42.627 4.194 -40.314 1.00 86.44 99 LYS A N 1
ATOM 745 C CA . LYS A 1 99 ? 43.748 3.455 -40.920 1.00 86.44 99 LYS A CA 1
ATOM 746 C C . LYS A 1 99 ? 43.642 3.349 -42.437 1.00 86.44 99 LYS A C 1
ATOM 748 O O . LYS A 1 99 ? 44.648 3.519 -43.115 1.00 86.44 99 LYS A O 1
ATOM 753 N N . LEU A 1 100 ? 42.445 3.074 -42.958 1.00 88.19 100 LEU A N 1
ATOM 754 C CA . LEU A 1 100 ? 42.205 3.048 -44.400 1.00 88.19 100 LEU A CA 1
ATOM 755 C C . LEU A 1 100 ? 42.443 4.427 -45.015 1.00 88.19 100 LEU A C 1
ATOM 757 O O . LEU A 1 100 ? 43.124 4.532 -46.028 1.00 88.19 100 LEU A O 1
ATOM 761 N N . ARG A 1 101 ? 41.934 5.490 -44.387 1.00 83.06 101 ARG A N 1
ATOM 762 C CA . ARG A 1 101 ? 42.151 6.864 -44.846 1.00 83.06 101 ARG A CA 1
ATOM 763 C C . ARG A 1 101 ? 43.638 7.219 -44.904 1.00 83.06 101 ARG A C 1
ATOM 765 O O . ARG A 1 101 ? 44.070 7.764 -45.907 1.00 83.06 101 ARG A O 1
ATOM 772 N N . ILE A 1 102 ? 44.407 6.860 -43.876 1.00 78.69 102 ILE A N 1
ATOM 773 C CA . ILE A 1 102 ? 45.861 7.074 -43.851 1.00 78.69 102 ILE A CA 1
ATOM 774 C C . ILE A 1 102 ? 46.547 6.285 -44.975 1.00 78.69 102 ILE A C 1
ATOM 776 O O . I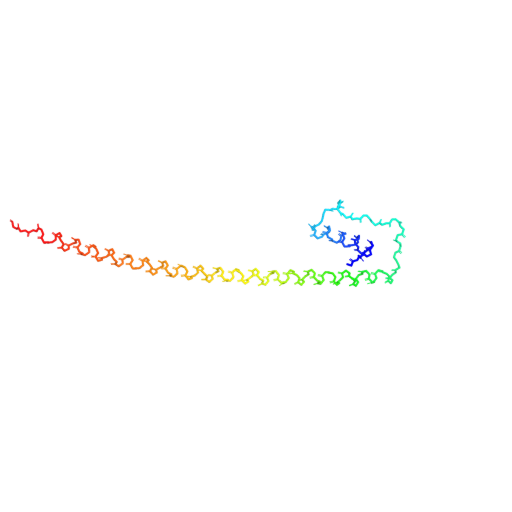LE A 1 102 ? 47.381 6.845 -45.670 1.00 78.69 102 ILE A O 1
ATOM 780 N N . SER A 1 103 ? 46.157 5.026 -45.218 1.00 76.88 103 SER A N 1
ATOM 781 C CA . SER A 1 103 ? 46.742 4.251 -46.324 1.00 76.88 103 SER A CA 1
ATOM 782 C C . SER A 1 103 ? 46.439 4.818 -47.713 1.00 76.88 103 SER A C 1
ATOM 784 O O . SER A 1 103 ? 47.254 4.648 -48.606 1.00 76.88 103 SER A O 1
ATOM 786 N N . PHE A 1 104 ? 45.296 5.489 -47.904 1.00 72.00 104 PHE A N 1
ATOM 787 C CA . PHE A 1 104 ? 44.981 6.148 -49.175 1.00 72.00 104 PHE A CA 1
ATOM 788 C C . PHE A 1 104 ? 45.733 7.475 -49.358 1.00 72.00 104 PHE A C 1
ATOM 790 O O . PHE A 1 104 ? 46.073 7.795 -50.492 1.00 72.00 104 PHE A O 1
ATOM 797 N N . ASP A 1 105 ? 46.008 8.216 -48.276 1.00 67.19 105 ASP A N 1
ATOM 798 C CA . ASP A 1 105 ? 46.829 9.439 -48.323 1.00 67.19 105 ASP A CA 1
ATOM 799 C C . ASP A 1 105 ? 48.324 9.114 -48.570 1.00 67.19 105 ASP A C 1
ATOM 801 O O . ASP A 1 105 ? 48.999 9.870 -49.261 1.00 67.19 105 ASP A O 1
ATOM 805 N N . ASP A 1 106 ? 48.843 7.980 -48.072 1.00 61.47 106 ASP A N 1
ATOM 806 C CA . ASP A 1 106 ? 50.241 7.546 -48.295 1.00 61.47 106 ASP A CA 1
ATOM 807 C C . ASP A 1 106 ? 50.517 7.046 -49.736 1.00 61.47 106 ASP A C 1
ATOM 809 O O . ASP A 1 106 ? 51.671 7.007 -50.167 1.00 61.47 106 ASP A O 1
ATOM 813 N N . ASP A 1 107 ? 49.481 6.668 -50.495 1.00 60.97 107 ASP A N 1
ATOM 814 C CA . ASP A 1 107 ? 49.593 6.232 -51.899 1.00 60.97 107 ASP A CA 1
ATOM 815 C C . ASP A 1 107 ? 49.562 7.416 -52.904 1.00 60.97 107 ASP A C 1
ATOM 817 O O . ASP A 1 107 ? 49.748 7.205 -54.107 1.00 60.97 107 ASP A O 1
ATOM 821 N N . GLU A 1 108 ? 49.357 8.662 -52.442 1.00 59.53 108 GLU A N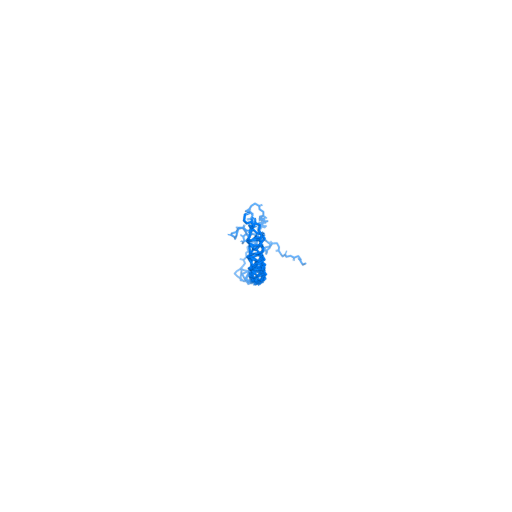 1
ATOM 822 C CA . GLU A 1 108 ? 49.249 9.869 -53.286 1.00 59.53 108 GLU A CA 1
ATOM 823 C C . GLU A 1 108 ? 50.534 10.725 -53.365 1.00 59.53 108 GLU A C 1
ATOM 825 O O . GLU A 1 108 ? 50.466 11.894 -53.734 1.00 59.53 108 GLU A O 1
ATOM 830 N N . ASP A 1 109 ? 51.716 10.148 -53.112 1.00 63.28 109 ASP A N 1
ATOM 831 C CA . ASP A 1 109 ? 53.006 10.801 -53.403 1.00 63.28 109 ASP A CA 1
ATOM 832 C C . ASP A 1 109 ? 53.874 9.990 -54.392 1.00 63.28 109 ASP A C 1
ATOM 834 O O . ASP A 1 109 ? 54.672 9.131 -53.997 1.00 63.28 109 ASP A O 1
ATOM 838 N N . PRO A 1 110 ? 53.827 10.304 -55.701 1.00 56.78 110 PRO A N 1
ATOM 839 C CA . PRO A 1 110 ? 54.948 10.097 -56.598 1.00 56.78 110 PRO A CA 1
ATOM 840 C C . PRO A 1 110 ? 55.629 11.442 -56.915 1.00 56.78 110 PRO A C 1
ATOM 842 O O . PRO A 1 110 ? 55.010 12.314 -57.513 1.00 56.78 110 PRO A O 1
ATOM 845 N N . VAL A 1 111 ? 56.911 11.543 -56.525 1.00 47.50 111 VAL A N 1
ATOM 846 C CA . VAL A 1 111 ? 58.011 12.403 -57.047 1.00 47.50 111 VAL A CA 1
ATOM 847 C C . VAL A 1 111 ? 57.631 13.722 -57.732 1.00 47.50 111 VAL A C 1
ATOM 849 O O . VAL A 1 111 ? 57.135 13.691 -58.880 1.00 47.50 111 VAL A O 1
#

Secondary structure (DSSP, 8-state):
-PPPHHHHHHHHHHHHHTTSS-GGGSPPPPTT-PPPHHHHHHHHHHHHHHHHHHHHHHHHHHHHHHHHHHHHHHHHHHHHHHHHHHHHHHHHHHHHHHHHHHHHHHTS---

Organism: NCBI:txid408172

Sequence (111 aa):
PELRPRVVACGGIVGVELGFLSPKDVPPLPSGVSLSETEIDAVVAELRTVVRQFKQVDAFDETEEAKEELHIGESVADANEDLIRARSKLGHADTLLEKLRISFDDDEDPV

Radius of gyration: 34.5 Å; chains: 1; bounding box: 87×24×85 Å